Protein AF-A0A727QQB0-F1 (afdb_monomer)

Organism: Salmonella enterica (NCBI:txid28901)

Solvent-accessible surface area (backbone atoms only — not comparable to full-atom values): 4530 Å² total; per-residue (Å²): 130,88,79,65,93,42,69,67,59,44,51,52,51,54,52,49,51,51,50,50,56,53,42,75,64,41,88,52,61,66,63,27,49,55,44,67,73,40,61,83,37,66,67,53,45,53,52,52,52,51,52,50,50,54,50,50,50,53,52,50,52,53,51,51,52,52,51,53,51,52,53,55,51,67,73,54,79,130

Radius of gyration: 18.83 Å; Cα contacts (8 Å, |Δi|>4): 15; chains: 1; bounding box: 32×52×45 Å

Structure (mmCIF, N/CA/C/O backbone):
data_AF-A0A727QQB0-F1
#
_entry.id   AF-A0A727QQB0-F1
#
loop_
_atom_site.group_PDB
_atom_site.id
_atom_site.type_symbol
_atom_site.label_atom_id
_atom_site.label_alt_id
_atom_site.label_comp_id
_atom_site.label_asym_id
_atom_site.label_entity_id
_atom_site.label_seq_id
_atom_site.pdbx_PDB_ins_code
_atom_site.Cartn_x
_atom_site.Cartn_y
_atom_site.Cartn_z
_atom_site.occupancy
_atom_site.B_iso_or_equiv
_atom_site.auth_seq_id
_atom_site.auth_comp_id
_atom_site.auth_asym_id
_atom_site.auth_atom_id
_atom_site.pdbx_PDB_model_num
ATOM 1 N N . MET A 1 1 ? -7.224 -25.235 -5.368 1.00 53.31 1 MET A N 1
ATOM 2 C CA . MET A 1 1 ? -6.948 -24.012 -4.585 1.00 53.31 1 MET A CA 1
ATOM 3 C C . MET A 1 1 ? -5.681 -24.280 -3.796 1.00 53.31 1 MET A C 1
ATOM 5 O O . MET A 1 1 ? -5.647 -25.294 -3.112 1.00 53.31 1 MET A O 1
ATOM 9 N N . ASN A 1 2 ? -4.619 -23.491 -3.975 1.00 57.06 2 ASN A N 1
ATOM 10 C CA . ASN A 1 2 ? -3.379 -23.705 -3.224 1.00 57.06 2 ASN A CA 1
ATOM 11 C C . ASN A 1 2 ? -3.649 -23.414 -1.747 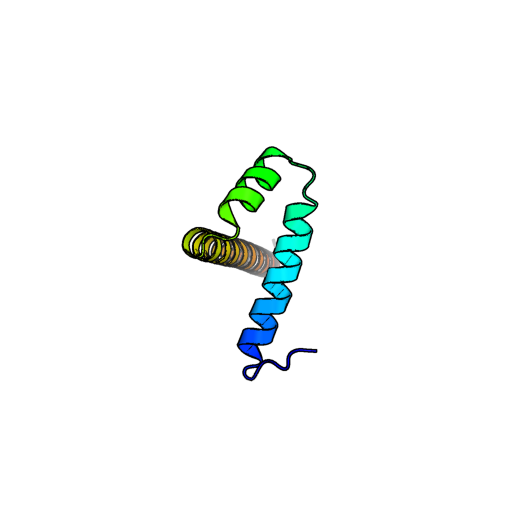1.00 57.06 2 ASN A C 1
ATOM 13 O O . ASN A 1 2 ? -4.039 -22.301 -1.406 1.00 57.06 2 ASN A O 1
ATOM 17 N N . THR A 1 3 ? -3.483 -24.409 -0.883 1.00 65.44 3 THR A N 1
ATOM 18 C CA . THR A 1 3 ? -3.695 -24.237 0.554 1.00 65.44 3 THR A CA 1
ATOM 19 C C . THR A 1 3 ? -2.441 -23.617 1.159 1.00 65.44 3 THR A C 1
ATOM 21 O O . THR A 1 3 ? -1.385 -24.253 1.215 1.00 65.44 3 THR A O 1
ATOM 24 N N . PHE A 1 4 ? -2.527 -22.361 1.592 1.00 76.44 4 PHE A N 1
ATOM 25 C CA . PHE A 1 4 ? -1.436 -21.712 2.310 1.00 76.44 4 PHE A CA 1
ATOM 26 C C . PHE A 1 4 ? -1.277 -22.359 3.690 1.00 76.44 4 PHE A C 1
ATOM 28 O O . PHE A 1 4 ? -2.243 -22.527 4.428 1.00 76.44 4 PHE A O 1
ATOM 35 N N . LYS A 1 5 ? -0.043 -22.713 4.069 1.00 80.88 5 LYS A N 1
ATOM 36 C CA . LYS A 1 5 ? 0.242 -23.302 5.392 1.00 80.88 5 LYS A CA 1
ATOM 37 C C . LYS A 1 5 ? 0.071 -22.304 6.544 1.00 80.88 5 LYS A C 1
ATOM 39 O O . LYS A 1 5 ? -0.099 -22.714 7.686 1.00 80.88 5 LYS A O 1
ATOM 44 N N . ASN A 1 6 ? 0.152 -21.006 6.254 1.00 84.62 6 ASN A N 1
ATOM 45 C CA . ASN A 1 6 ? 0.086 -19.929 7.233 1.00 84.62 6 ASN A CA 1
ATOM 46 C C . ASN A 1 6 ? -1.053 -18.971 6.866 1.00 84.62 6 ASN A C 1
ATOM 48 O O . ASN A 1 6 ? -1.046 -18.366 5.793 1.00 84.62 6 ASN A O 1
ATOM 52 N N . LYS A 1 7 ? -1.998 -18.809 7.795 1.00 79.75 7 LYS A N 1
ATOM 53 C CA . LYS A 1 7 ? -3.183 -17.965 7.625 1.00 79.75 7 LYS A CA 1
ATOM 54 C C . LYS A 1 7 ? -2.843 -16.479 7.474 1.00 79.75 7 LYS A C 1
ATOM 56 O O . LYS A 1 7 ? -3.497 -15.772 6.721 1.00 79.75 7 LYS A O 1
ATOM 61 N N . THR A 1 8 ? -1.785 -16.004 8.125 1.00 75.81 8 THR A N 1
ATOM 62 C CA . THR A 1 8 ? -1.278 -14.637 7.944 1.00 75.81 8 THR A CA 1
ATOM 63 C C . THR A 1 8 ? -0.738 -14.444 6.530 1.00 75.81 8 THR A C 1
ATOM 65 O O . THR A 1 8 ? -1.054 -13.451 5.885 1.00 75.81 8 THR A O 1
ATOM 68 N N . THR A 1 9 ? 0.021 -15.411 6.007 1.00 73.56 9 THR A N 1
ATOM 69 C CA . THR A 1 9 ? 0.533 -15.371 4.626 1.00 73.56 9 THR A CA 1
ATOM 70 C C . THR A 1 9 ? -0.597 -15.381 3.600 1.00 73.56 9 THR A C 1
ATOM 72 O O . THR A 1 9 ? -0.532 -14.645 2.622 1.00 73.56 9 THR A O 1
ATOM 75 N N . GLU A 1 10 ? -1.644 -16.169 3.838 1.00 77.06 10 GLU A N 1
ATOM 76 C CA . GLU A 1 10 ? -2.852 -16.179 3.009 1.00 77.06 10 GLU A CA 1
ATOM 77 C C . GLU A 1 10 ? -3.533 -14.806 2.980 1.00 77.06 10 GLU A C 1
ATOM 79 O O . GLU A 1 10 ? -3.820 -14.283 1.905 1.00 77.06 10 GLU A O 1
ATOM 84 N N . ILE A 1 11 ? -3.727 -14.189 4.150 1.00 75.00 11 ILE A N 1
ATOM 85 C CA . ILE A 1 11 ? -4.314 -12.849 4.262 1.00 75.00 11 ILE A CA 1
ATOM 86 C C . ILE A 1 11 ? -3.461 -11.828 3.501 1.00 75.00 11 ILE A C 1
ATOM 88 O O . ILE A 1 11 ? -3.997 -11.068 2.697 1.00 75.00 11 ILE A O 1
ATOM 92 N N . PHE A 1 12 ? -2.139 -11.841 3.691 1.00 72.31 12 PHE A N 1
ATOM 93 C CA . PHE A 1 12 ? -1.232 -10.959 2.951 1.00 72.31 12 PHE A CA 1
ATOM 94 C C . PHE A 1 12 ? -1.321 -11.174 1.439 1.00 72.31 12 PHE A C 1
ATOM 96 O O . PHE A 1 12 ? -1.365 -10.200 0.690 1.00 72.31 12 PHE A O 1
ATOM 103 N N . TYR A 1 13 ? -1.381 -12.424 0.983 1.00 73.81 13 TYR A N 1
ATOM 104 C CA . TYR A 1 13 ? -1.478 -12.757 -0.436 1.00 73.81 13 TYR A CA 1
ATOM 105 C C . TYR A 1 13 ? -2.783 -12.244 -1.061 1.00 73.81 13 TYR A C 1
ATOM 107 O O . TYR A 1 13 ? -2.754 -11.591 -2.104 1.00 73.81 13 TYR A O 1
ATOM 115 N N . VAL A 1 14 ? -3.922 -12.474 -0.402 1.00 75.31 14 VAL A N 1
ATOM 116 C CA . VAL A 1 14 ? -5.242 -12.031 -0.883 1.00 75.31 14 VAL A CA 1
ATOM 117 C C . VAL A 1 14 ? -5.354 -10.506 -0.891 1.00 75.31 14 VAL A C 1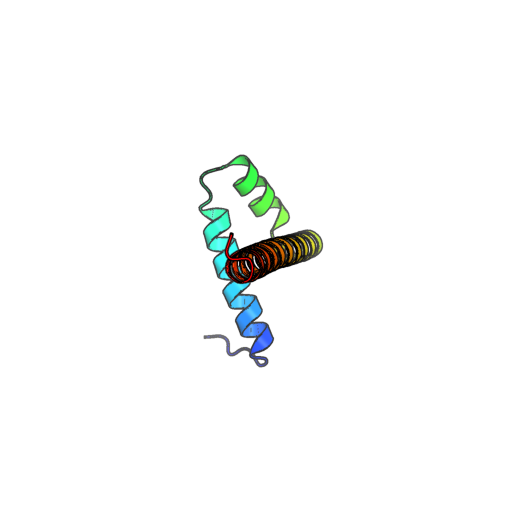
ATOM 119 O O . VAL A 1 14 ? -5.819 -9.935 -1.876 1.00 75.31 14 VAL A O 1
ATOM 122 N N . VAL A 1 15 ? -4.895 -9.837 0.171 1.00 73.44 15 VAL A N 1
ATOM 123 C CA . VAL A 1 15 ? -4.887 -8.367 0.246 1.00 73.44 15 VAL A CA 1
ATOM 124 C C . VAL A 1 15 ? -3.986 -7.777 -0.835 1.00 73.44 15 VAL A C 1
ATOM 126 O O . VAL A 1 15 ? -4.389 -6.837 -1.515 1.00 73.44 15 VAL A O 1
ATOM 129 N N . SER A 1 16 ? -2.807 -8.364 -1.055 1.00 70.12 16 SER A N 1
ATOM 130 C CA . SER A 1 16 ? -1.902 -7.924 -2.121 1.00 70.12 16 SER A CA 1
ATOM 131 C C . SER A 1 16 ? -2.566 -8.052 -3.492 1.00 70.12 16 SER A C 1
ATOM 133 O O . SER A 1 16 ? -2.557 -7.093 -4.255 1.00 70.12 16 SER A O 1
ATOM 135 N N . LEU A 1 17 ? -3.216 -9.185 -3.790 1.00 76.94 17 LEU A N 1
ATOM 136 C CA . LEU A 1 17 ? -3.979 -9.382 -5.031 1.00 76.94 17 LEU A CA 1
ATOM 137 C C . LEU A 1 17 ? -5.081 -8.337 -5.230 1.00 76.94 17 LEU A C 1
ATOM 139 O O . LEU A 1 17 ? -5.248 -7.844 -6.344 1.00 76.94 17 LEU A O 1
ATOM 143 N N . HIS A 1 18 ? -5.811 -7.986 -4.171 1.00 74.00 18 HIS A N 1
ATOM 144 C CA . HIS A 1 18 ? -6.842 -6.948 -4.235 1.00 74.00 18 HIS A CA 1
ATOM 145 C C . HIS A 1 18 ? -6.247 -5.574 -4.548 1.00 74.00 18 HIS A C 1
ATOM 147 O O . HI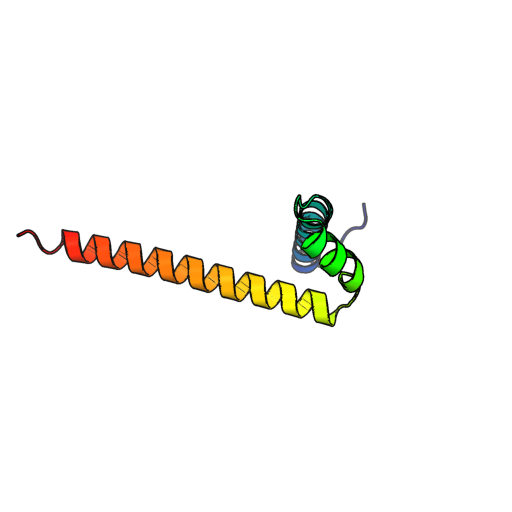S A 1 18 ? -6.736 -4.880 -5.436 1.00 74.00 18 HIS A O 1
ATOM 153 N N . ILE A 1 19 ? -5.151 -5.217 -3.874 1.00 71.81 19 ILE A N 1
ATOM 154 C CA . ILE A 1 19 ? -4.427 -3.968 -4.122 1.00 71.81 19 ILE A CA 1
ATOM 155 C C . ILE A 1 19 ? -3.918 -3.931 -5.566 1.00 71.81 19 ILE A C 1
ATOM 157 O O . ILE A 1 19 ? -4.120 -2.934 -6.253 1.00 71.81 19 ILE A O 1
ATOM 161 N N . TYR A 1 20 ? -3.327 -5.019 -6.074 1.00 71.44 20 TYR A N 1
ATOM 162 C CA . TYR A 1 20 ? -2.942 -5.101 -7.483 1.00 71.44 20 TYR A CA 1
ATOM 163 C C . TYR A 1 20 ? -4.156 -4.878 -8.393 1.00 71.44 20 TYR A C 1
ATOM 165 O O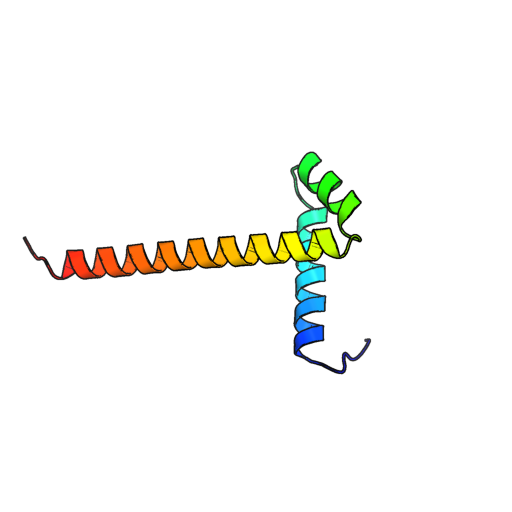 . TYR A 1 20 ? -4.106 -4.018 -9.263 1.00 71.44 20 TYR A O 1
ATOM 173 N N . ALA A 1 21 ? -5.274 -5.571 -8.173 1.00 74.94 21 ALA A N 1
ATOM 174 C CA . ALA A 1 21 ? -6.463 -5.417 -9.009 1.00 74.94 21 ALA A CA 1
ATOM 175 C C . ALA A 1 21 ? -6.993 -3.970 -9.036 1.00 74.94 21 ALA A C 1
ATOM 177 O O . ALA A 1 21 ? -7.345 -3.468 -10.102 1.00 74.94 21 ALA A O 1
ATOM 178 N N . GLU A 1 22 ? -7.021 -3.273 -7.901 1.00 72.62 22 GLU A N 1
ATOM 179 C CA . GLU A 1 22 ? -7.442 -1.869 -7.845 1.00 72.62 22 GLU A CA 1
ATOM 180 C C . GLU A 1 22 ? -6.455 -0.936 -8.553 1.00 72.62 22 GLU A C 1
ATOM 182 O O . GLU A 1 22 ? -6.866 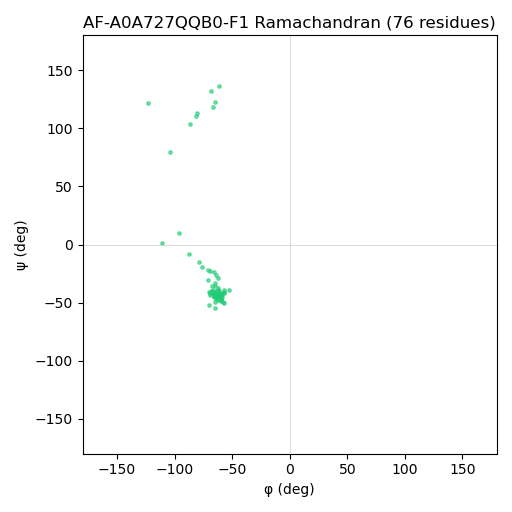-0.050 -9.303 1.00 72.62 22 GLU A O 1
ATOM 187 N N . LEU A 1 23 ? -5.153 -1.159 -8.369 1.00 69.94 23 LEU A N 1
ATOM 188 C CA . LEU A 1 23 ? -4.110 -0.336 -8.976 1.00 69.94 23 LEU A CA 1
ATOM 189 C C . LEU A 1 23 ? -4.041 -0.509 -10.497 1.00 69.94 23 LEU A C 1
ATOM 191 O O . LEU A 1 23 ? -3.900 0.483 -11.211 1.00 69.94 23 LEU A O 1
ATOM 195 N N . PHE A 1 24 ? -4.198 -1.737 -10.999 1.00 66.81 24 PHE A N 1
ATOM 196 C CA . PHE A 1 24 ? -4.290 -2.024 -12.436 1.00 66.81 24 PHE A CA 1
ATOM 197 C C . PHE A 1 24 ? -5.532 -1.386 -13.079 1.00 66.81 24 PHE A C 1
ATOM 199 O O . PHE A 1 24 ? -5.518 -1.077 -14.268 1.00 66.81 24 PHE A O 1
ATOM 206 N N . ASN A 1 25 ? -6.589 -1.161 -12.295 1.00 70.81 25 ASN A N 1
ATOM 207 C CA . ASN A 1 25 ? -7.825 -0.515 -12.735 1.00 70.81 25 ASN A CA 1
ATOM 208 C C . ASN A 1 25 ? -7.871 0.994 -12.416 1.00 70.81 25 ASN A C 1
ATOM 210 O O . ASN A 1 25 ? -8.921 1.628 -12.568 1.00 70.81 25 ASN A O 1
ATOM 214 N N . SER A 1 26 ? -6.756 1.589 -11.977 1.00 72.25 26 SER A N 1
ATOM 215 C CA . SER A 1 26 ? -6.675 3.021 -11.681 1.00 72.25 26 SER A CA 1
ATOM 216 C C . SER A 1 26 ? -6.959 3.871 -12.925 1.00 72.25 26 SER A C 1
ATOM 218 O O . SER A 1 26 ? -6.431 3.632 -14.011 1.00 72.25 26 SER A O 1
ATOM 220 N N . LYS A 1 27 ? -7.764 4.929 -12.754 1.00 72.19 27 LYS A N 1
ATOM 221 C CA . LYS A 1 27 ? -8.062 5.904 -13.819 1.00 72.19 27 LYS A CA 1
ATOM 222 C C . LYS A 1 27 ? -6.866 6.801 -14.158 1.00 72.19 27 LYS A C 1
ATOM 224 O O . LYS A 1 27 ? -6.826 7.349 -15.259 1.00 72.19 27 LYS A O 1
ATOM 229 N N . ASP A 1 28 ? -5.902 6.950 -13.246 1.00 81.06 28 ASP A N 1
ATOM 230 C CA . ASP A 1 28 ? -4.646 7.644 -13.535 1.00 81.06 28 ASP A CA 1
ATOM 231 C C . ASP A 1 28 ? -3.625 6.671 -14.135 1.00 81.06 28 ASP A C 1
ATOM 233 O O . ASP A 1 28 ? -2.996 5.874 -13.431 1.00 81.06 28 ASP A O 1
ATOM 237 N N . LYS A 1 29 ? -3.442 6.776 -15.454 1.00 78.12 29 LYS A N 1
ATOM 238 C CA . LYS A 1 29 ? -2.501 5.950 -16.219 1.00 78.12 29 LYS A CA 1
ATOM 239 C C . LYS A 1 29 ? -1.048 6.137 -15.792 1.00 78.12 29 LYS A C 1
ATOM 241 O O . LYS A 1 29 ? -0.275 5.196 -15.932 1.00 78.12 29 LYS A O 1
ATOM 246 N N . THR A 1 30 ? -0.661 7.304 -15.279 1.00 80.56 30 THR A N 1
ATOM 247 C CA . THR A 1 30 ? 0.736 7.560 -14.890 1.00 80.56 30 THR A CA 1
ATOM 248 C C . THR A 1 30 ? 1.090 6.741 -13.656 1.00 80.56 30 THR A C 1
ATOM 250 O O . THR A 1 30 ? 2.036 5.952 -13.676 1.00 80.56 30 THR A O 1
ATOM 253 N N . THR A 1 31 ? 0.263 6.856 -12.615 1.00 73.56 31 THR A N 1
ATOM 254 C CA . THR A 1 31 ? 0.384 6.053 -11.396 1.00 73.56 31 THR A CA 1
ATOM 255 C C . THR A 1 31 ? 0.203 4.567 -11.694 1.00 73.56 31 THR A C 1
ATOM 257 O O . THR A 1 31 ? 1.001 3.755 -11.235 1.00 73.56 31 THR A O 1
ATOM 260 N N . SER A 1 32 ? -0.781 4.200 -12.524 1.00 72.56 32 SER A N 1
ATOM 261 C CA . SER A 1 32 ? -1.002 2.803 -12.920 1.00 72.56 32 SER A CA 1
ATOM 262 C C . SER A 1 32 ? 0.220 2.197 -13.616 1.00 72.56 32 SER A C 1
ATOM 264 O O . SER A 1 32 ? 0.607 1.081 -13.283 1.00 72.56 32 SER A O 1
ATOM 266 N N . ASN A 1 33 ? 0.850 2.912 -14.553 1.00 75.50 33 ASN A N 1
ATOM 267 C CA . ASN A 1 33 ? 2.013 2.415 -15.292 1.00 75.50 33 ASN A CA 1
ATOM 268 C C . ASN A 1 33 ? 3.254 2.299 -14.405 1.00 75.50 33 ASN A C 1
ATOM 270 O O . ASN A 1 33 ? 3.976 1.306 -14.492 1.00 75.50 33 ASN A O 1
ATOM 274 N N . MET A 1 34 ? 3.500 3.290 -13.542 1.00 75.19 34 MET A N 1
ATOM 275 C CA . MET A 1 34 ? 4.615 3.250 -12.592 1.00 75.19 34 MET A CA 1
ATOM 276 C C . MET A 1 34 ? 4.477 2.055 -11.649 1.00 75.19 34 MET A C 1
ATOM 278 O O . MET A 1 34 ? 5.434 1.319 -11.422 1.00 75.19 34 MET A O 1
ATOM 282 N N . ILE A 1 35 ? 3.260 1.821 -11.164 1.00 71.81 35 ILE A N 1
ATOM 283 C CA . ILE A 1 35 ? 2.956 0.679 -10.317 1.00 71.81 35 ILE A CA 1
ATOM 284 C C . ILE A 1 35 ? 3.145 -0.616 -11.106 1.00 71.81 35 ILE A C 1
ATOM 286 O O . ILE A 1 35 ? 3.973 -1.407 -10.689 1.00 71.81 35 ILE A O 1
ATOM 290 N N . MET A 1 36 ? 2.512 -0.817 -12.270 1.00 71.06 36 MET A N 1
ATOM 291 C CA . MET A 1 36 ? 2.699 -2.042 -13.074 1.00 71.06 36 MET A CA 1
ATOM 292 C C . MET A 1 36 ? 4.171 -2.358 -13.374 1.00 71.06 36 MET A C 1
ATOM 294 O O . MET A 1 36 ? 4.564 -3.521 -13.335 1.00 71.06 36 MET A O 1
ATOM 298 N N . THR A 1 37 ? 4.983 -1.335 -13.655 1.00 74.88 37 THR A N 1
ATOM 299 C CA . THR A 1 37 ? 6.402 -1.499 -14.010 1.00 74.88 37 THR A CA 1
ATOM 300 C C . THR A 1 37 ? 7.237 -2.007 -12.833 1.00 74.88 37 THR A C 1
ATOM 302 O O . THR A 1 37 ? 8.154 -2.801 -13.027 1.00 74.88 37 THR A O 1
ATOM 305 N N . HIS A 1 38 ? 6.912 -1.580 -11.611 1.00 74.00 38 HIS A N 1
ATOM 306 C CA . HIS A 1 38 ? 7.695 -1.881 -10.409 1.00 74.00 38 HIS A CA 1
ATOM 307 C C . HIS A 1 38 ? 6.986 -2.830 -9.438 1.00 74.00 38 HIS A C 1
ATOM 309 O O . HIS A 1 38 ? 7.524 -3.178 -8.398 1.00 74.00 38 HIS A O 1
ATOM 315 N N . VAL A 1 39 ? 5.789 -3.302 -9.772 1.00 70.19 39 VAL A N 1
ATOM 316 C CA . VAL A 1 39 ? 4.948 -4.130 -8.897 1.00 70.19 39 VAL A CA 1
ATOM 317 C C . VAL A 1 39 ? 5.540 -5.502 -8.592 1.00 70.19 39 VAL A C 1
ATOM 319 O O . VAL A 1 39 ? 5.209 -6.107 -7.581 1.00 70.19 39 VAL A O 1
ATOM 322 N N . MET A 1 40 ? 6.426 -5.985 -9.460 1.00 69.94 40 MET A N 1
ATOM 323 C CA . MET A 1 40 ? 7.166 -7.230 -9.254 1.00 69.94 40 MET A CA 1
ATOM 324 C C . MET A 1 40 ? 8.469 -7.016 -8.467 1.00 69.94 40 MET A C 1
ATOM 326 O O . MET A 1 40 ? 9.123 -7.989 -8.096 1.00 69.94 40 MET A O 1
ATOM 330 N N . ASP A 1 41 ? 8.855 -5.763 -8.211 1.00 79.81 41 ASP A N 1
ATOM 331 C CA . ASP A 1 41 ? 10.009 -5.417 -7.390 1.00 79.81 41 ASP A CA 1
ATOM 332 C C . ASP A 1 41 ? 9.617 -5.499 -5.909 1.00 79.81 41 ASP A C 1
ATOM 334 O O . ASP A 1 41 ? 8.796 -4.733 -5.397 1.00 79.81 41 ASP A O 1
ATOM 338 N N . HIS A 1 42 ? 10.217 -6.462 -5.212 1.00 73.75 42 HIS A N 1
ATOM 339 C CA . HIS A 1 42 ? 9.962 -6.706 -3.797 1.00 73.75 42 HIS A CA 1
ATOM 340 C C . HIS A 1 42 ? 10.228 -5.467 -2.928 1.00 73.75 42 HIS A C 1
ATOM 342 O O . HIS A 1 42 ? 9.472 -5.193 -1.996 1.00 73.75 42 HIS A O 1
ATOM 348 N N . GLU A 1 43 ? 11.280 -4.699 -3.215 1.00 81.50 43 GLU A N 1
ATOM 349 C CA . GLU A 1 43 ? 11.620 -3.513 -2.434 1.00 81.50 43 GLU A CA 1
ATOM 350 C C . GLU A 1 43 ? 10.593 -2.397 -2.649 1.00 81.50 43 GLU A C 1
ATOM 352 O O . GLU A 1 43 ? 10.157 -1.757 -1.685 1.00 81.50 43 GLU A O 1
ATOM 357 N N . PHE A 1 44 ? 10.145 -2.207 -3.892 1.00 80.44 44 PHE A N 1
ATOM 358 C CA . PHE A 1 44 ? 9.063 -1.277 -4.204 1.00 80.44 44 PHE A CA 1
ATOM 359 C C . PHE A 1 44 ? 7.770 -1.645 -3.465 1.00 80.44 44 PHE A C 1
ATOM 361 O O . PHE A 1 44 ? 7.175 -0.790 -2.803 1.00 80.44 44 PHE A O 1
ATOM 368 N N . VAL A 1 45 ? 7.362 -2.917 -3.515 1.00 74.88 45 VAL A N 1
ATOM 369 C CA . VAL A 1 45 ? 6.145 -3.406 -2.848 1.00 74.88 45 VAL A CA 1
ATOM 370 C C . VAL A 1 45 ? 6.230 -3.218 -1.334 1.00 74.88 45 VAL A C 1
ATOM 372 O O . VAL A 1 45 ? 5.288 -2.702 -0.729 1.00 74.88 45 VAL A O 1
ATOM 375 N N . CYS A 1 46 ? 7.363 -3.554 -0.711 1.00 77.81 46 CYS A N 1
ATOM 376 C CA . CYS A 1 46 ? 7.561 -3.336 0.721 1.00 77.81 46 CYS A CA 1
ATOM 377 C C . CYS A 1 46 ? 7.445 -1.855 1.106 1.00 77.81 46 CYS A C 1
ATOM 379 O O . CYS A 1 46 ? 6.772 -1.529 2.085 1.00 77.81 46 CYS A O 1
ATOM 381 N N . ARG A 1 47 ? 8.047 -0.947 0.327 1.00 80.94 47 ARG A N 1
ATOM 382 C CA . ARG A 1 47 ? 7.957 0.503 0.573 1.00 80.94 47 ARG A CA 1
ATOM 383 C C . ARG A 1 47 ? 6.538 1.035 0.377 1.00 80.94 47 ARG A C 1
ATOM 385 O O . ARG A 1 47 ? 6.101 1.884 1.151 1.00 80.94 47 ARG A O 1
ATOM 392 N N . LEU A 1 48 ? 5.812 0.540 -0.626 1.00 78.12 48 LEU A N 1
ATOM 393 C CA . LEU A 1 48 ? 4.422 0.923 -0.877 1.00 78.12 48 LEU A CA 1
ATOM 394 C C . LEU A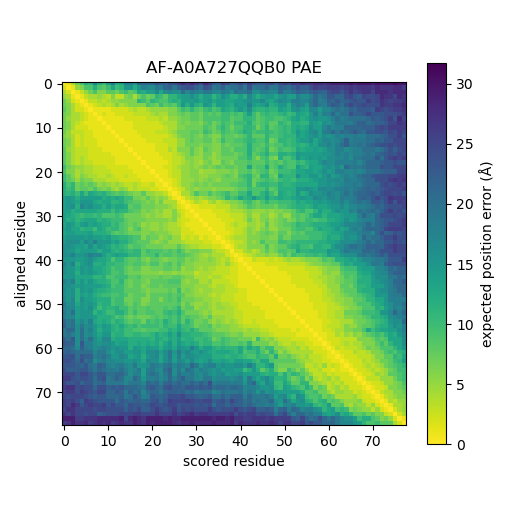 1 48 ? 3.512 0.504 0.285 1.00 78.12 48 LEU A C 1
ATOM 396 O O . LEU A 1 48 ? 2.693 1.297 0.749 1.00 78.12 48 LEU A O 1
ATOM 400 N N . ILE A 1 49 ? 3.694 -0.719 0.784 1.00 76.44 49 ILE A N 1
ATOM 401 C CA . ILE A 1 49 ? 2.969 -1.247 1.941 1.00 76.44 49 ILE A CA 1
ATOM 402 C C . ILE A 1 49 ? 3.291 -0.435 3.209 1.00 76.44 49 ILE A C 1
ATOM 404 O O . ILE A 1 49 ? 2.368 -0.043 3.925 1.00 76.44 49 ILE A O 1
ATOM 408 N N . ASP A 1 50 ? 4.564 -0.116 3.468 1.00 79.44 50 ASP A N 1
ATOM 409 C CA . ASP A 1 50 ? 4.964 0.726 4.610 1.00 79.44 50 ASP A CA 1
ATOM 410 C C . ASP A 1 50 ? 4.352 2.136 4.516 1.00 79.44 50 ASP A C 1
ATOM 412 O O . ASP A 1 50 ? 3.786 2.656 5.480 1.00 79.44 50 ASP A O 1
ATOM 416 N N . LEU A 1 51 ? 4.367 2.741 3.324 1.00 80.69 51 LEU A N 1
ATOM 417 C CA . LEU A 1 51 ? 3.732 4.036 3.082 1.00 80.69 51 LEU A CA 1
ATOM 418 C C . LEU A 1 51 ? 2.219 3.990 3.342 1.00 80.69 51 LEU A C 1
ATOM 420 O O . LEU A 1 51 ? 1.676 4.896 3.982 1.00 80.69 51 LEU A O 1
ATOM 424 N N . ALA A 1 52 ? 1.540 2.940 2.875 1.00 74.94 52 ALA A N 1
ATOM 425 C CA . ALA A 1 52 ? 0.114 2.741 3.107 1.00 74.94 52 ALA A CA 1
ATOM 426 C C . ALA A 1 52 ? -0.198 2.601 4.605 1.00 74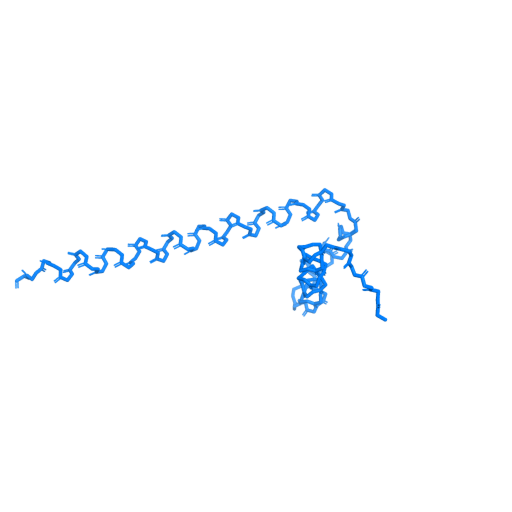.94 52 ALA A C 1
ATOM 428 O O . ALA A 1 52 ? -1.114 3.265 5.096 1.00 74.94 52 ALA A O 1
ATOM 429 N N . MET A 1 53 ? 0.595 1.821 5.348 1.00 76.56 53 MET A N 1
ATOM 430 C CA . MET A 1 53 ? 0.438 1.660 6.797 1.00 76.56 53 MET A CA 1
ATOM 431 C C . MET A 1 53 ? 0.634 2.977 7.551 1.00 76.56 53 MET A C 1
ATOM 433 O O . MET A 1 53 ? -0.230 3.361 8.339 1.00 76.56 53 MET A O 1
ATOM 437 N N . ARG A 1 54 ? 1.700 3.731 7.255 1.00 77.88 54 ARG A N 1
ATOM 438 C CA . ARG A 1 54 ? 1.946 5.046 7.879 1.00 77.88 54 ARG A CA 1
ATOM 439 C C . ARG A 1 54 ? 0.841 6.050 7.568 1.00 77.88 54 ARG A C 1
ATOM 441 O O . ARG A 1 54 ? 0.479 6.867 8.417 1.00 77.88 54 ARG A O 1
ATOM 448 N N . ASN A 1 55 ? 0.297 6.020 6.353 1.00 75.19 55 ASN A N 1
ATOM 449 C CA . ASN A 1 55 ? -0.822 6.882 5.986 1.00 75.19 55 ASN A CA 1
ATOM 450 C C . ASN A 1 55 ? -2.104 6.476 6.719 1.00 75.19 55 ASN A C 1
ATOM 452 O O . ASN A 1 55 ? -2.790 7.350 7.251 1.00 75.19 55 ASN A O 1
ATOM 456 N N . ALA A 1 56 ? -2.404 5.178 6.809 1.00 71.81 56 ALA A N 1
ATOM 457 C CA . ALA A 1 56 ? -3.537 4.669 7.576 1.00 71.81 56 ALA A CA 1
ATOM 458 C C . ALA A 1 56 ? -3.425 5.058 9.058 1.00 71.81 56 ALA A C 1
ATOM 460 O O . ALA A 1 56 ? -4.370 5.615 9.614 1.00 71.81 56 ALA A O 1
ATOM 461 N N . GLU A 1 57 ? -2.254 4.872 9.668 1.00 74.75 57 GLU A N 1
ATOM 462 C CA . GLU A 1 57 ? -1.969 5.272 11.047 1.00 74.75 57 GLU A CA 1
ATOM 463 C C . GLU A 1 57 ? -2.183 6.777 11.253 1.00 74.75 57 GLU A C 1
ATOM 465 O O . GLU A 1 57 ? -2.943 7.179 12.132 1.00 74.75 57 GLU A O 1
ATOM 470 N N . LYS A 1 58 ? -1.617 7.631 10.388 1.00 77.69 58 LYS A N 1
ATOM 471 C CA . LYS A 1 58 ? -1.853 9.085 10.434 1.00 77.69 58 LYS A CA 1
ATOM 472 C C . LYS A 1 58 ? -3.336 9.435 10.325 1.00 77.69 58 LYS A C 1
ATOM 474 O O . LYS A 1 58 ? -3.802 10.347 11.009 1.00 77.69 58 LYS A O 1
ATOM 479 N N . HIS A 1 59 ? -4.083 8.757 9.458 1.00 78.00 59 HIS A N 1
ATOM 480 C CA . HIS A 1 59 ? -5.521 8.978 9.310 1.00 78.00 59 HIS A CA 1
ATOM 481 C C . HIS A 1 59 ? -6.305 8.545 10.555 1.00 78.00 59 HIS A C 1
ATOM 483 O O . HIS A 1 59 ? -7.216 9.265 10.973 1.00 78.00 59 HIS A O 1
ATOM 489 N N . LEU A 1 60 ? -5.945 7.415 11.166 1.00 73.75 60 LEU A N 1
ATOM 490 C CA . LEU A 1 60 ? -6.546 6.928 12.408 1.00 73.75 60 LEU A CA 1
ATOM 491 C C . LEU A 1 60 ? -6.231 7.859 13.583 1.00 73.75 60 LEU A C 1
ATOM 493 O O . LEU A 1 60 ? -7.152 8.257 14.292 1.00 73.75 60 LEU A O 1
ATOM 497 N N . LEU A 1 61 ? -4.979 8.298 13.725 1.00 69.75 61 LEU A N 1
ATOM 498 C CA . LEU A 1 61 ? -4.558 9.273 14.735 1.00 69.75 61 LEU A CA 1
ATOM 499 C C . LEU A 1 61 ? -5.298 10.604 14.576 1.00 69.75 61 LEU A C 1
ATOM 501 O O . LEU A 1 61 ? -5.832 11.135 15.546 1.00 69.75 61 LEU A O 1
ATOM 505 N N . LYS A 1 62 ? -5.430 11.113 13.344 1.00 72.94 62 LYS A N 1
ATOM 506 C CA . LYS A 1 62 ? -6.232 12.315 13.065 1.00 72.94 62 LYS A CA 1
ATOM 507 C C . LYS A 1 62 ? -7.701 12.135 13.452 1.00 72.94 62 LYS A C 1
ATOM 509 O O . LYS A 1 62 ? -8.298 13.067 13.985 1.00 72.94 62 LYS A O 1
ATOM 514 N N . LYS A 1 63 ? -8.303 10.972 13.177 1.00 75.62 63 LYS A N 1
ATOM 515 C CA . LYS A 1 63 ? -9.687 10.675 13.586 1.00 75.62 63 LYS A CA 1
ATOM 516 C C . LYS A 1 63 ? -9.821 10.611 15.109 1.00 75.62 63 LYS A C 1
ATOM 518 O O . LYS A 1 63 ? -10.750 11.209 15.642 1.00 75.62 63 LYS A O 1
ATOM 523 N N . ALA A 1 64 ? -8.892 9.944 15.793 1.00 72.94 64 ALA A N 1
ATOM 524 C CA . ALA A 1 64 ? -8.871 9.844 17.250 1.00 72.94 64 ALA A CA 1
ATOM 525 C C . ALA A 1 64 ? -8.710 11.222 17.911 1.00 72.94 64 ALA A C 1
ATOM 527 O O . ALA A 1 64 ? -9.481 11.566 18.799 1.00 72.94 64 ALA A O 1
ATOM 528 N N . TRP A 1 65 ? -7.790 12.056 17.417 1.00 70.62 65 TRP A N 1
ATOM 529 C CA . TRP A 1 65 ? -7.630 13.435 17.888 1.00 70.62 65 TRP A CA 1
ATOM 530 C C . TRP A 1 65 ? -8.880 14.282 17.680 1.00 70.62 65 TRP A C 1
ATOM 532 O O . TRP A 1 65 ? -9.285 14.986 18.597 1.00 70.62 65 TRP A O 1
ATOM 542 N N . LYS A 1 66 ? -9.528 14.196 16.511 1.00 75.12 66 LYS A N 1
ATOM 543 C CA . LYS A 1 66 ? -10.791 14.909 16.268 1.00 75.12 66 LYS A CA 1
ATOM 544 C C . LYS A 1 66 ? -11.900 14.458 17.217 1.00 75.12 66 LYS A C 1
ATOM 546 O O . LYS A 1 66 ? -12.651 15.301 17.692 1.00 75.12 66 LYS A O 1
ATOM 551 N N . LYS A 1 67 ? -11.990 13.154 17.501 1.00 76.19 67 LYS A N 1
ATOM 552 C CA . LYS A 1 67 ? -12.967 12.605 18.447 1.0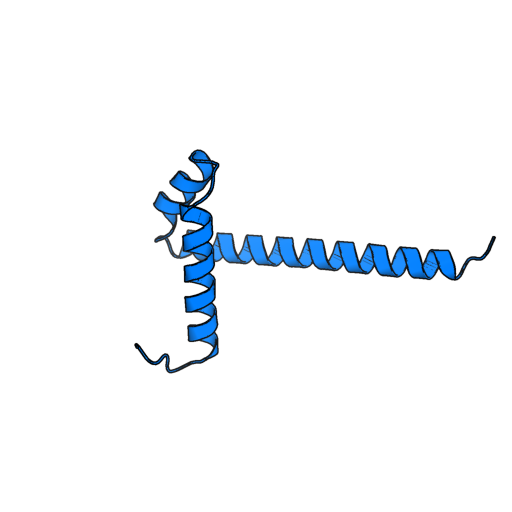0 76.19 67 LYS A CA 1
ATOM 553 C C . LYS A 1 67 ? -12.702 13.111 19.869 1.00 76.19 67 LYS A C 1
ATOM 555 O O . LYS A 1 67 ? -13.611 13.663 20.472 1.00 76.19 67 LYS A O 1
ATOM 560 N N . ASN A 1 68 ? -11.458 13.027 20.343 1.00 73.31 68 ASN A N 1
ATOM 561 C CA . ASN A 1 68 ? -11.074 13.521 21.670 1.00 73.31 68 ASN A CA 1
ATOM 562 C C . ASN A 1 68 ? -11.271 15.037 21.808 1.00 73.31 68 ASN A C 1
ATOM 564 O O . ASN A 1 68 ? -11.694 15.502 22.857 1.00 73.31 68 ASN A O 1
ATOM 568 N N . ALA A 1 69 ? -10.973 15.816 20.764 1.00 71.31 69 ALA A N 1
ATOM 569 C CA . ALA A 1 69 ? -11.193 17.260 20.774 1.00 71.31 69 ALA A CA 1
ATOM 570 C C . ALA A 1 69 ? -12.688 17.610 20.838 1.00 71.31 69 ALA A C 1
ATOM 572 O O . ALA A 1 69 ? -13.064 18.517 21.572 1.00 71.31 69 ALA A O 1
ATOM 573 N N . ALA A 1 70 ? -13.538 16.884 20.106 1.00 70.75 70 ALA A N 1
ATOM 574 C CA . ALA A 1 70 ? -14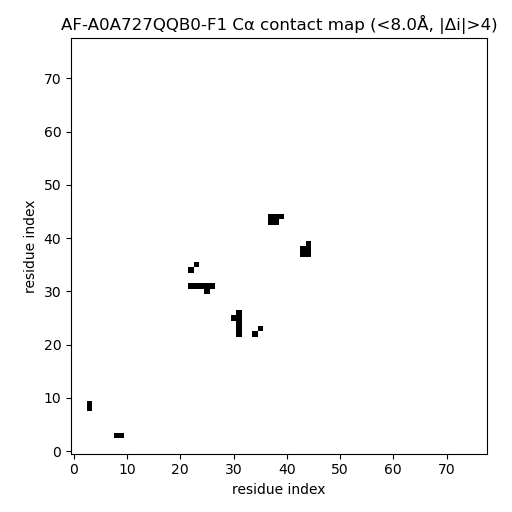.987 17.070 20.153 1.00 70.75 70 ALA A CA 1
ATOM 575 C C . ALA A 1 70 ? -15.575 16.688 21.522 1.00 70.75 70 ALA A C 1
ATOM 577 O O . ALA A 1 70 ? -16.411 17.412 22.047 1.00 70.75 70 ALA A O 1
ATOM 578 N N . GLU A 1 71 ? -15.095 15.597 22.119 1.00 69.38 71 GLU A N 1
ATOM 579 C CA . GLU A 1 71 ? -15.501 15.138 23.453 1.00 69.38 71 GLU A CA 1
ATOM 580 C C . GLU A 1 71 ? -15.075 16.146 24.536 1.00 69.38 71 GLU A C 1
ATOM 582 O O . GLU A 1 71 ? -15.885 16.556 25.363 1.00 69.38 71 GLU A O 1
ATOM 587 N N . LYS A 1 72 ? -13.845 16.672 24.447 1.00 65.94 72 LYS A N 1
ATOM 588 C CA . LYS A 1 72 ? -13.351 17.745 25.325 1.00 65.94 72 LYS A CA 1
ATOM 589 C C . LYS A 1 72 ? -14.102 19.065 25.159 1.00 65.94 72 LYS A C 1
ATOM 591 O O . LYS A 1 72 ? -14.294 19.763 26.143 1.00 65.94 72 LYS A O 1
ATOM 596 N N . LEU A 1 73 ? -14.523 19.413 23.944 1.00 60.09 73 LEU A N 1
ATOM 597 C CA . LEU A 1 73 ? -15.351 20.597 23.693 1.00 60.09 73 LEU A CA 1
ATOM 598 C C . LEU A 1 73 ? -16.782 20.426 24.216 1.00 60.09 73 LEU A C 1
ATOM 600 O O . LEU A 1 73 ? -17.374 21.411 24.625 1.00 60.09 73 LEU A O 1
ATOM 604 N N . SER A 1 74 ? -17.323 19.203 24.243 1.00 66.44 74 SER A N 1
ATOM 605 C CA . SER A 1 74 ? -18.641 18.929 24.840 1.00 66.44 74 SER A CA 1
ATOM 606 C C . SER A 1 74 ? -18.641 18.893 26.371 1.00 66.44 74 SER A C 1
ATOM 608 O O . SER A 1 74 ? -19.694 19.036 26.975 1.00 66.44 74 SER A O 1
ATOM 610 N N . GLU A 1 75 ? -17.479 18.704 27.006 1.00 58.75 75 GLU A N 1
ATOM 611 C CA . GLU A 1 75 ? -17.319 18.815 28.468 1.00 58.75 75 GLU A CA 1
ATOM 612 C C . GLU A 1 75 ? -17.233 20.278 28.942 1.00 58.75 75 GLU A C 1
ATOM 614 O O . GLU A 1 75 ? -17.360 20.549 30.135 1.00 58.75 75 GLU A O 1
ATOM 619 N N . VAL A 1 76 ? -16.998 21.217 28.020 1.00 56.66 76 VAL A N 1
ATOM 620 C CA . VAL A 1 76 ? -16.963 22.656 28.287 1.00 56.66 76 VAL A CA 1
ATOM 621 C C . VAL A 1 76 ? -18.266 23.260 27.759 1.00 56.66 76 VAL A C 1
ATOM 623 O O . VAL A 1 76 ? -18.303 23.807 26.659 1.00 56.66 76 VAL A O 1
ATOM 626 N N . ASP A 1 77 ? -19.347 23.126 28.530 1.00 58.22 77 ASP A N 1
ATOM 627 C CA . ASP A 1 77 ? -20.558 23.928 28.314 1.00 58.22 77 ASP A CA 1
ATOM 628 C C . ASP A 1 77 ? -20.209 25.405 28.580 1.00 58.22 77 ASP A C 1
ATOM 630 O O . ASP A 1 77 ? -19.696 25.744 29.651 1.00 58.22 77 ASP A O 1
ATOM 634 N N . PHE A 1 78 ? -20.431 26.264 27.580 1.00 59.12 78 PHE A N 1
ATOM 635 C CA . PHE A 1 78 ? -20.334 27.723 27.710 1.00 59.12 78 PHE A CA 1
ATOM 636 C C . PHE A 1 78 ? -21.566 28.303 28.407 1.00 59.12 78 PHE A C 1
ATOM 638 O O . PHE A 1 78 ? -22.690 27.851 28.089 1.00 59.12 78 PHE A O 1
#

Foldseek 3Di:
DDDDPDPVVVVVVVVLVVVLVVLCVDPPPVSSVVCVVCVPPPVVVVVVVVVVVVVVVVVVVVVVVVVVVVVVVVVDDD

Sequence (78 aa):
MNTFKNKTTEIFYVVSLHIYAELFNSKDKTTSNMIMTHVMDHEFVCRLIDLAMRNAEKHLLKKAWKKNAAEKLSEVDF

Secondary structure (DSSP, 8-state):
----S-HHHHHHHHHHHHHHHHHHT-S-HHHHHHHHHHTT-HHHHHHHHHHHHHHHHHHHHHHHHHHHHHHHHHT---

Mean predicted aligned error: 11.41 Å

pLDDT: mean 73.0, std 6.16, range [53.31, 84.62]